Protein AF-A0A962WK92-F1 (afdb_monomer)

Solvent-accessible s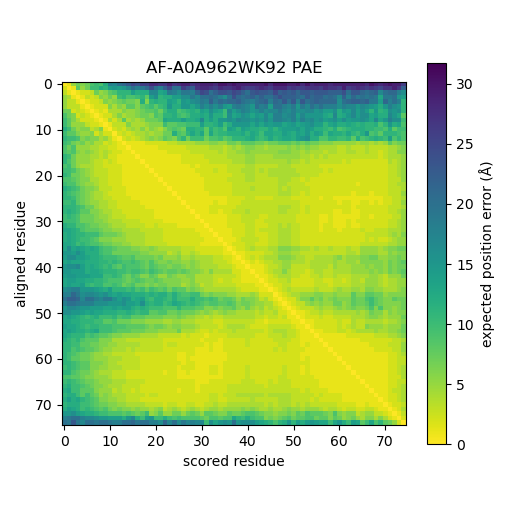urface area (backbone atoms only — not comparable to full-atom values): 4813 Å² total; per-residue (Å²): 132,62,74,70,56,59,52,50,55,52,47,54,51,53,53,51,51,51,50,54,49,55,50,48,56,48,44,70,76,60,51,53,76,88,69,77,52,88,81,54,83,91,64,64,72,59,89,65,98,79,58,69,69,88,46,72,63,60,51,54,41,49,53,51,33,52,75,70,62,73,61,78,92,81,120

Structure (mmCIF, N/CA/C/O backbone):
data_AF-A0A962WK92-F1
#
_entry.id   AF-A0A962WK92-F1
#
loop_
_atom_site.group_PDB
_atom_site.id
_atom_site.type_symbol
_atom_site.label_atom_id
_atom_site.label_alt_id
_atom_site.label_comp_id
_atom_site.label_asym_id
_atom_site.label_entity_id
_atom_site.label_seq_id
_atom_site.pdbx_PDB_ins_code
_atom_site.Cartn_x
_atom_site.Cartn_y
_atom_site.Cartn_z
_atom_site.occupancy
_atom_site.B_iso_or_equiv
_atom_site.auth_seq_id
_atom_site.auth_comp_id
_atom_site.auth_asym_id
_atom_site.auth_atom_id
_atom_site.pdbx_PDB_model_num
ATOM 1 N N . MET A 1 1 ? -9.614 1.952 39.671 1.00 54.72 1 MET A N 1
ATOM 2 C CA . MET A 1 1 ? -9.649 1.925 38.194 1.00 54.72 1 MET A CA 1
ATOM 3 C C . MET A 1 1 ? -11.096 1.683 37.810 1.00 54.72 1 MET A C 1
ATOM 5 O O . MET A 1 1 ? -11.653 0.706 38.288 1.00 54.72 1 MET A O 1
ATOM 9 N N . SER A 1 2 ? -11.740 2.646 37.146 1.00 76.19 2 SER A N 1
ATOM 10 C CA . SER A 1 2 ? -13.198 2.646 36.939 1.00 76.19 2 SER A CA 1
ATOM 11 C C . SER A 1 2 ? -13.601 1.585 35.915 1.00 76.19 2 SER A C 1
ATOM 13 O O . SER A 1 2 ? -12.964 1.474 34.872 1.00 76.19 2 SER A O 1
ATOM 15 N N . GLU A 1 3 ? -14.672 0.848 36.197 1.00 78.44 3 GLU A N 1
ATOM 16 C CA . GLU A 1 3 ? -15.305 -0.141 35.310 1.00 78.44 3 GLU A CA 1
ATOM 17 C C . GLU A 1 3 ? -15.630 0.445 33.922 1.00 78.44 3 GLU A C 1
ATOM 19 O O . GLU A 1 3 ? -15.546 -0.245 32.911 1.00 78.44 3 GLU A O 1
ATOM 24 N N . GLN A 1 4 ? -15.876 1.759 33.858 1.00 73.50 4 GLN A N 1
ATOM 25 C CA . GLN A 1 4 ? -16.100 2.493 32.610 1.00 73.50 4 GLN A CA 1
ATOM 26 C C . GLN A 1 4 ? -14.860 2.541 31.701 1.00 73.50 4 GLN A C 1
ATOM 28 O O . GLN A 1 4 ? -15.009 2.487 30.486 1.00 73.50 4 GLN A O 1
ATOM 33 N N . GLN A 1 5 ? -13.644 2.588 32.260 1.00 77.94 5 GLN A N 1
ATOM 34 C CA . GLN A 1 5 ? -12.407 2.584 31.465 1.00 77.94 5 GLN A CA 1
ATOM 35 C C . GLN A 1 5 ? -12.179 1.218 30.805 1.00 77.94 5 GLN A C 1
ATOM 37 O O . GLN A 1 5 ? -11.859 1.148 29.626 1.00 77.94 5 GLN A O 1
ATOM 42 N N . ALA A 1 6 ? -12.425 0.128 31.539 1.00 77.81 6 ALA A N 1
ATOM 43 C CA . ALA A 1 6 ? -12.237 -1.228 31.023 1.00 77.81 6 ALA A CA 1
ATOM 44 C C . ALA A 1 6 ? -13.181 -1.557 29.850 1.00 77.81 6 ALA A C 1
ATOM 46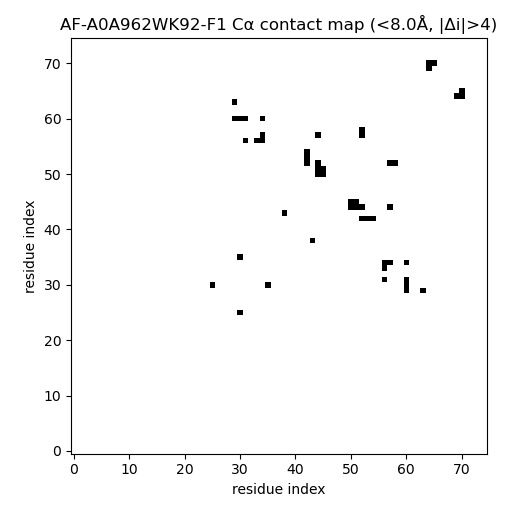 O O . ALA A 1 6 ? -12.814 -2.310 28.950 1.00 77.81 6 ALA A O 1
ATOM 47 N N . VAL A 1 7 ? -14.389 -0.982 29.839 1.00 77.44 7 VAL A N 1
ATOM 48 C CA . VAL A 1 7 ? -15.354 -1.149 28.740 1.00 77.44 7 VAL A CA 1
ATOM 49 C C . VAL A 1 7 ? -14.924 -0.384 27.484 1.00 77.44 7 VAL A C 1
ATOM 51 O O . VAL A 1 7 ? -15.066 -0.914 26.383 1.00 77.44 7 VAL A O 1
ATOM 54 N N . VAL A 1 8 ? -14.369 0.825 27.633 1.00 79.19 8 VAL A N 1
ATOM 55 C CA . VAL A 1 8 ? -13.844 1.615 26.504 1.00 79.19 8 VAL A CA 1
ATOM 56 C C . VAL A 1 8 ? -12.662 0.901 25.852 1.00 79.19 8 VAL A C 1
ATOM 58 O O . VAL A 1 8 ? -12.678 0.692 24.642 1.00 79.19 8 VAL A O 1
ATOM 61 N N . ASP A 1 9 ? -11.706 0.421 26.648 1.00 78.25 9 ASP A N 1
ATOM 62 C CA . ASP A 1 9 ? -10.529 -0.294 26.138 1.00 78.25 9 ASP A CA 1
ATOM 63 C C . ASP A 1 9 ? -10.927 -1.591 25.398 1.00 78.25 9 ASP A C 1
ATOM 65 O O . ASP A 1 9 ? -10.347 -1.962 24.372 1.00 78.25 9 ASP A O 1
ATOM 69 N N . ALA A 1 10 ? -11.955 -2.292 25.895 1.00 78.19 10 ALA A N 1
ATOM 70 C CA . ALA A 1 10 ? -12.493 -3.487 25.248 1.00 78.19 10 ALA A CA 1
ATOM 71 C C . ALA A 1 10 ? -13.205 -3.170 23.920 1.00 7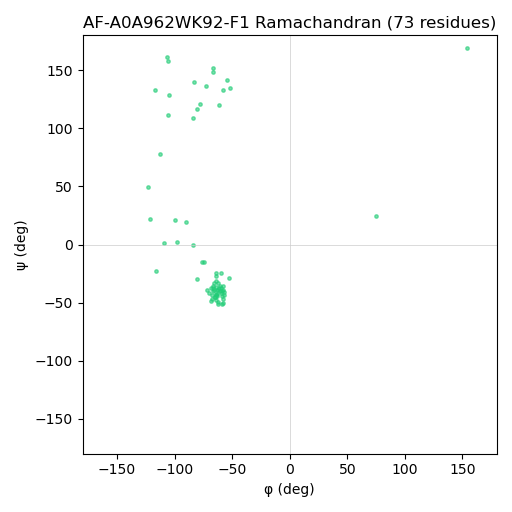8.19 10 ALA A C 1
ATOM 73 O O . ALA A 1 10 ? -13.088 -3.940 22.962 1.00 78.19 10 ALA A O 1
ATOM 74 N N . HIS A 1 11 ? -13.918 -2.042 23.848 1.00 81.56 11 HIS A N 1
ATOM 75 C CA . HIS A 1 11 ? -14.564 -1.570 22.626 1.00 81.56 11 HIS A CA 1
ATOM 76 C C . HIS A 1 11 ? -13.536 -1.150 21.568 1.00 81.56 11 HIS A C 1
ATOM 78 O O . HIS A 1 11 ? -13.612 -1.640 20.442 1.00 81.56 11 HIS A O 1
ATOM 84 N N . GLU A 1 12 ? -12.522 -0.364 21.946 1.00 85.81 12 GLU A N 1
ATOM 85 C CA . GLU A 1 12 ? -11.424 0.015 21.046 1.00 85.81 12 GLU A CA 1
ATOM 86 C C . GLU A 1 12 ? -10.707 -1.220 20.491 1.00 85.81 12 GLU A C 1
ATOM 88 O O . GLU A 1 12 ? -10.451 -1.317 19.290 1.00 85.81 12 GLU A O 1
ATOM 93 N N . SER A 1 13 ? -10.433 -2.221 21.335 1.00 89.94 13 SER A N 1
ATOM 94 C CA . SER A 1 13 ? -9.833 -3.478 20.880 1.00 89.94 13 SER A CA 1
ATOM 95 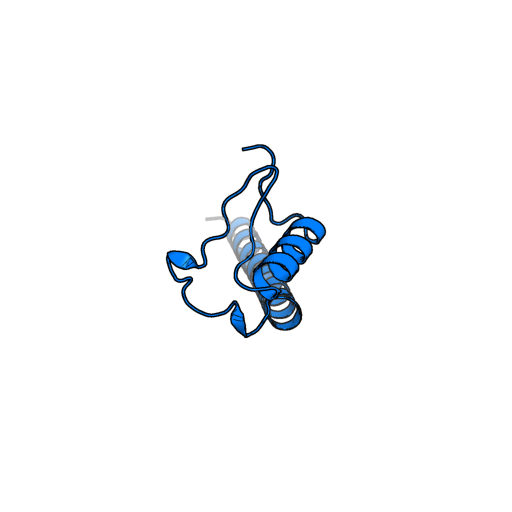C C . SER A 1 13 ? -10.696 -4.172 19.817 1.00 89.94 13 SER A C 1
ATOM 97 O O . SER A 1 13 ? -10.175 -4.595 18.783 1.00 89.94 13 SER A O 1
ATOM 99 N N . ALA A 1 14 ? -12.017 -4.246 20.015 1.00 94.81 14 ALA A N 1
ATOM 100 C CA . ALA A 1 14 ? -12.937 -4.871 19.063 1.00 94.81 14 ALA A CA 1
ATOM 101 C C . ALA A 1 14 ? -13.044 -4.103 17.730 1.00 94.81 14 ALA A C 1
ATOM 103 O O . ALA A 1 14 ? -13.057 -4.720 16.656 1.00 94.81 14 ALA A O 1
ATOM 104 N N . GLU A 1 15 ? -13.072 -2.769 17.773 1.00 96.06 15 GLU A N 1
ATOM 105 C CA . GLU A 1 15 ? -13.063 -1.921 16.576 1.00 96.06 15 GLU A CA 1
ATOM 106 C C . GLU A 1 15 ? -11.757 -2.080 15.790 1.00 96.06 15 GLU A C 1
ATOM 108 O O . GLU A 1 15 ? -11.780 -2.282 14.573 1.00 96.06 15 GLU A O 1
ATOM 113 N N . LEU A 1 16 ? -10.614 -2.104 16.482 1.00 96.81 16 LEU A N 1
ATOM 114 C CA . LEU A 1 16 ? -9.312 -2.345 15.864 1.00 96.81 16 LEU A CA 1
ATOM 115 C C . LEU A 1 16 ? -9.220 -3.740 15.237 1.00 96.81 16 LEU A C 1
ATOM 117 O O . LEU A 1 16 ? -8.662 -3.875 14.146 1.00 96.81 16 LEU A O 1
ATOM 121 N N . GLN A 1 17 ? -9.773 -4.784 15.868 1.00 97.31 17 GLN A N 1
ATOM 122 C CA . GLN A 1 17 ? -9.819 -6.115 15.247 1.00 97.31 17 GLN A CA 1
ATOM 123 C C . GLN A 1 17 ? -10.664 -6.116 13.971 1.00 97.31 17 GLN A C 1
ATOM 125 O O . GLN A 1 17 ? -10.240 -6.675 12.956 1.00 97.31 17 GLN A O 1
ATOM 130 N N . SER A 1 18 ? -11.819 -5.450 13.995 1.00 97.12 18 SER A N 1
ATOM 131 C CA . SER A 1 18 ? -12.709 -5.334 12.834 1.00 97.12 18 SER A CA 1
ATOM 132 C C . SER A 1 18 ? -12.035 -4.576 11.689 1.00 97.12 18 SER A C 1
ATOM 134 O O . SER A 1 18 ? -12.039 -5.033 10.544 1.00 97.12 18 SER A O 1
ATOM 136 N N . PHE A 1 19 ? -11.359 -3.467 12.001 1.00 96.88 19 PHE A N 1
ATOM 137 C CA . PHE A 1 19 ? -10.552 -2.723 11.039 1.00 96.88 19 PHE A CA 1
ATOM 138 C C . PHE A 1 19 ? -9.460 -3.607 10.424 1.00 96.88 19 PHE A C 1
ATOM 140 O O . PHE A 1 19 ? -9.377 -3.719 9.201 1.00 96.88 19 PHE A O 1
ATOM 147 N N . ARG A 1 20 ? -8.669 -4.309 11.248 1.00 97.69 20 ARG A N 1
ATOM 148 C CA . ARG A 1 20 ? -7.602 -5.214 10.781 1.00 97.69 20 ARG A CA 1
ATOM 149 C C . ARG A 1 20 ? -8.130 -6.332 9.885 1.00 97.69 20 ARG A C 1
ATOM 151 O O . ARG A 1 20 ? -7.474 -6.657 8.898 1.00 97.69 20 ARG A O 1
ATOM 158 N N . ALA A 1 21 ? -9.284 -6.912 10.216 1.00 98.19 21 ALA A N 1
ATOM 159 C CA . ALA A 1 21 ? -9.938 -7.913 9.379 1.00 98.19 21 ALA A CA 1
ATOM 160 C C . ALA A 1 21 ? -10.323 -7.318 8.018 1.00 98.19 21 ALA A C 1
ATOM 162 O O . ALA A 1 21 ? -9.878 -7.823 6.992 1.00 98.19 21 ALA A O 1
ATOM 163 N N . SER A 1 22 ? -11.009 -6.171 8.008 1.00 98.12 22 SER A N 1
ATOM 164 C CA . SER A 1 22 ? -11.407 -5.505 6.761 1.00 98.12 22 SER A CA 1
ATOM 165 C C . SER A 1 22 ? -10.217 -5.113 5.872 1.00 98.12 22 SER A C 1
ATOM 167 O O . SER A 1 22 ? -10.283 -5.226 4.648 1.00 98.12 22 SER A O 1
ATOM 169 N N . VAL A 1 23 ? -9.105 -4.677 6.477 1.00 98.00 23 VAL A N 1
ATOM 170 C CA . VAL A 1 23 ? -7.873 -4.338 5.756 1.00 98.00 23 VAL A CA 1
ATOM 171 C C . VAL A 1 23 ? -7.254 -5.594 5.156 1.00 98.00 23 VAL A C 1
ATOM 173 O O . VAL A 1 23 ? -6.850 -5.556 3.997 1.00 98.00 23 VAL A O 1
ATOM 176 N N . ARG A 1 24 ? -7.207 -6.706 5.902 1.00 97.81 24 ARG A N 1
ATOM 177 C CA . ARG A 1 24 ? -6.694 -7.985 5.395 1.00 97.81 24 ARG A CA 1
ATOM 178 C C . ARG A 1 24 ? -7.490 -8.453 4.181 1.00 97.81 24 ARG A C 1
ATOM 180 O O . ARG A 1 24 ? -6.884 -8.684 3.141 1.00 97.81 24 ARG A O 1
ATOM 187 N N . ASP A 1 25 ? -8.813 -8.496 4.285 1.00 98.31 25 ASP A N 1
ATOM 188 C CA . ASP A 1 25 ? -9.685 -8.939 3.193 1.00 98.31 25 ASP A CA 1
ATOM 189 C C . ASP A 1 25 ? -9.513 -8.045 1.956 1.00 98.31 25 ASP A C 1
ATOM 191 O O . ASP A 1 25 ? -9.425 -8.516 0.818 1.00 98.31 25 ASP A O 1
ATOM 195 N N . TRP A 1 26 ? -9.384 -6.730 2.169 1.00 98.19 26 TRP A N 1
ATOM 196 C CA . TRP A 1 26 ? -9.137 -5.795 1.078 1.00 98.19 26 TRP A CA 1
ATOM 197 C C . TRP A 1 26 ? -7.774 -6.031 0.417 1.00 98.19 26 TRP A C 1
ATOM 199 O O . TRP A 1 26 ? -7.700 -6.064 -0.812 1.00 98.19 26 TRP A O 1
ATOM 209 N N . LEU A 1 27 ? -6.707 -6.225 1.197 1.00 97.75 27 LEU A N 1
ATOM 210 C CA . LEU A 1 27 ? -5.375 -6.543 0.675 1.00 97.75 27 LEU A CA 1
ATOM 211 C C . LEU A 1 27 ? -5.371 -7.882 -0.071 1.00 97.75 27 LEU A C 1
ATOM 213 O O . LEU A 1 27 ? -4.756 -7.986 -1.129 1.00 97.75 27 LEU A O 1
ATOM 217 N N . GLU A 1 28 ? -6.088 -8.890 0.421 1.00 97.25 28 GLU A N 1
ATOM 218 C CA . GLU A 1 28 ? -6.208 -10.191 -0.238 1.00 97.25 28 GLU A CA 1
ATOM 219 C C . GLU A 1 28 ? -6.916 -10.102 -1.594 1.00 97.25 28 GLU A C 1
ATOM 221 O O . GLU A 1 28 ? -6.503 -10.777 -2.538 1.00 97.25 28 GLU A O 1
ATOM 226 N N . ALA A 1 29 ? -7.917 -9.234 -1.727 1.00 97.44 29 ALA A N 1
ATOM 227 C CA . ALA A 1 29 ? -8.613 -9.014 -2.991 1.00 97.44 29 ALA A CA 1
ATOM 228 C C . ALA A 1 29 ? -7.858 -8.076 -3.957 1.00 97.44 29 ALA A C 1
ATOM 230 O O . ALA A 1 29 ? -8.000 -8.201 -5.174 1.00 97.44 29 ALA A O 1
ATOM 231 N N . ASN A 1 30 ? -7.066 -7.126 -3.441 1.00 97.81 30 ASN A N 1
ATOM 232 C CA . ASN A 1 30 ? -6.543 -6.006 -4.237 1.00 97.81 30 ASN A CA 1
ATOM 233 C C . ASN A 1 30 ? -5.019 -5.972 -4.391 1.00 97.81 30 ASN A C 1
ATOM 235 O O . ASN A 1 30 ? -4.542 -5.368 -5.351 1.00 97.81 30 ASN A O 1
ATOM 239 N N . CYS A 1 31 ? -4.234 -6.593 -3.513 1.00 97.25 31 CYS A N 1
ATOM 240 C CA . CYS A 1 31 ? -2.782 -6.664 -3.687 1.00 97.25 31 CYS A CA 1
ATOM 241 C C . CYS A 1 31 ? -2.436 -7.788 -4.680 1.00 97.25 31 CYS A C 1
ATOM 243 O O . CYS A 1 31 ? -2.738 -8.952 -4.377 1.00 97.25 31 CYS A O 1
ATOM 245 N N . PRO A 1 32 ? -1.832 -7.490 -5.851 1.00 96.19 32 PRO A N 1
ATOM 246 C CA . PRO A 1 32 ? -1.419 -8.517 -6.808 1.00 96.19 32 PRO A CA 1
ATOM 247 C C . PRO A 1 32 ? -0.513 -9.562 -6.152 1.00 96.19 32 PRO A C 1
ATOM 249 O O . PRO A 1 32 ? 0.331 -9.218 -5.330 1.00 96.19 32 PRO A O 1
ATOM 252 N N . VAL A 1 33 ? -0.662 -10.839 -6.518 1.00 94.75 33 VAL A N 1
ATOM 253 C CA . VAL A 1 33 ? 0.123 -11.937 -5.917 1.00 94.75 33 VAL A CA 1
ATOM 254 C C . VAL A 1 33 ? 1.628 -11.717 -6.102 1.00 94.75 33 VAL A C 1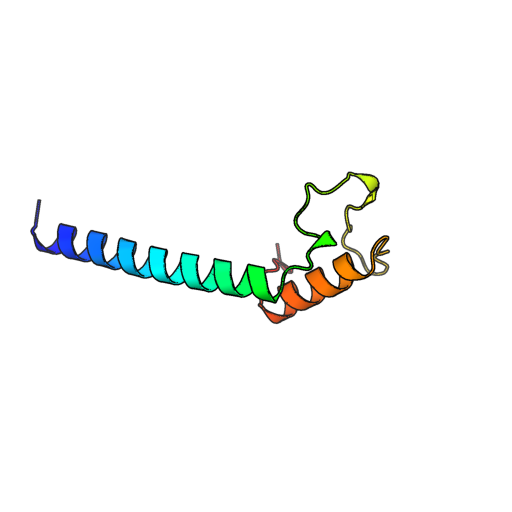
ATOM 256 O O . VAL A 1 33 ? 2.391 -11.932 -5.164 1.00 94.75 33 VAL A O 1
ATOM 259 N N . SER A 1 34 ? 2.034 -11.212 -7.270 1.00 93.00 34 SER A N 1
ATOM 260 C CA . SER A 1 34 ? 3.418 -10.847 -7.604 1.00 93.00 34 SER A CA 1
ATOM 261 C C . SER A 1 34 ? 4.014 -9.780 -6.677 1.00 93.00 34 SER A C 1
ATOM 263 O O . SER A 1 34 ? 5.225 -9.718 -6.530 1.00 93.00 34 SER A O 1
ATOM 265 N N . MET A 1 35 ? 3.178 -8.955 -6.036 1.00 93.50 35 MET A N 1
ATOM 266 C CA . MET A 1 35 ? 3.593 -7.844 -5.172 1.00 93.50 35 MET A CA 1
ATOM 267 C C . MET A 1 35 ? 3.581 -8.214 -3.677 1.00 93.50 35 MET A C 1
ATOM 269 O O . MET A 1 35 ? 3.862 -7.367 -2.833 1.00 93.50 35 MET A O 1
ATOM 273 N N . ARG A 1 36 ? 3.254 -9.466 -3.316 1.00 94.00 36 ARG A N 1
ATOM 274 C CA . ARG A 1 36 ? 3.251 -9.957 -1.917 1.00 94.00 36 ARG A CA 1
ATOM 275 C C . ARG A 1 36 ? 4.590 -10.556 -1.484 1.00 94.00 36 ARG A C 1
ATOM 277 O O . ARG A 1 36 ? 4.650 -11.327 -0.529 1.00 94.00 36 ARG A O 1
ATOM 284 N N . THR A 1 37 ? 5.653 -10.229 -2.200 1.00 91.06 37 THR A N 1
ATOM 285 C CA . THR A 1 37 ? 7.017 -10.661 -1.912 1.00 91.06 37 THR A CA 1
ATOM 286 C C . THR A 1 37 ? 7.824 -9.494 -1.348 1.00 91.06 37 THR A C 1
ATOM 288 O O . THR A 1 37 ? 7.440 -8.336 -1.525 1.00 91.06 37 THR A O 1
ATOM 291 N N . PRO A 1 38 ? 8.960 -9.759 -0.680 1.00 91.31 38 PRO A N 1
ATOM 292 C CA . PRO A 1 38 ? 9.946 -8.714 -0.432 1.00 91.31 38 PRO A CA 1
ATOM 293 C C . PRO A 1 38 ? 10.296 -8.008 -1.749 1.00 91.31 38 PRO A C 1
ATOM 295 O O . PRO A 1 38 ? 10.481 -8.679 -2.764 1.00 91.31 38 PRO A O 1
ATOM 298 N N . MET A 1 39 ? 10.342 -6.675 -1.735 1.00 87.31 39 MET A N 1
ATOM 299 C CA . MET A 1 39 ? 10.615 -5.863 -2.923 1.00 87.31 39 MET A CA 1
ATOM 300 C C . MET A 1 39 ? 12.120 -5.868 -3.235 1.00 87.31 39 MET A C 1
ATOM 302 O O . MET A 1 39 ? 12.893 -5.440 -2.377 1.00 87.31 39 MET A O 1
ATOM 306 N N . PRO A 1 40 ? 12.549 -6.327 -4.426 1.00 88.81 40 PRO A N 1
ATOM 307 C CA . PRO A 1 40 ? 13.931 -6.182 -4.880 1.00 88.81 40 PRO A CA 1
ATOM 308 C C . PRO A 1 40 ? 14.306 -4.715 -5.120 1.00 88.81 40 PRO A C 1
ATOM 310 O O . PRO A 1 40 ? 13.472 -3.925 -5.566 1.00 88.81 40 PRO A O 1
ATOM 313 N N . ASP A 1 41 ? 15.575 -4.363 -4.905 1.00 87.88 41 ASP A N 1
ATOM 314 C CA . ASP A 1 41 ? 16.073 -2.989 -5.078 1.00 87.88 41 ASP A CA 1
ATOM 315 C C . ASP A 1 41 ? 15.847 -2.4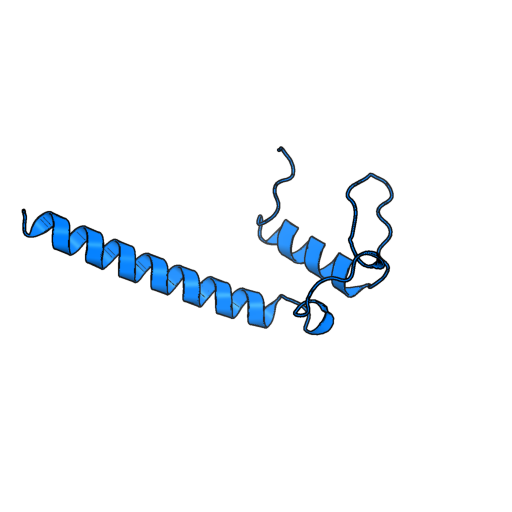37 -6.498 1.00 87.88 41 ASP A C 1
ATOM 317 O O . ASP A 1 41 ? 15.555 -1.255 -6.679 1.00 87.88 41 ASP A O 1
ATOM 321 N N . ASP A 1 42 ? 15.950 -3.291 -7.519 1.00 88.94 42 ASP A N 1
ATOM 322 C CA . ASP A 1 42 ? 15.789 -2.916 -8.928 1.00 88.94 42 ASP A CA 1
ATOM 323 C C . ASP A 1 42 ? 14.321 -2.882 -9.398 1.00 88.94 42 ASP A C 1
ATOM 325 O O . ASP A 1 42 ? 14.037 -2.551 -10.552 1.00 88.94 42 ASP A O 1
ATOM 329 N N . GLU A 1 43 ? 13.384 -3.204 -8.506 1.00 87.69 43 GLU A N 1
ATOM 330 C CA . GLU A 1 43 ? 11.935 -3.134 -8.721 1.00 87.69 43 GLU A CA 1
ATOM 331 C C . GLU A 1 43 ? 11.273 -2.003 -7.927 1.00 87.69 43 GLU A C 1
ATOM 333 O O . GLU A 1 43 ? 10.061 -1.796 -8.036 1.00 87.69 43 GLU A O 1
ATOM 338 N N . ILE A 1 44 ? 12.060 -1.223 -7.178 1.00 88.12 44 ILE A N 1
ATOM 339 C CA . ILE A 1 44 ? 11.573 -0.039 -6.471 1.00 88.12 44 ILE A CA 1
ATOM 340 C C . ILE A 1 44 ? 11.036 0.978 -7.485 1.00 88.12 44 ILE A C 1
ATOM 342 O O . ILE A 1 44 ? 11.759 1.499 -8.339 1.00 88.12 44 ILE A O 1
ATOM 346 N N . VAL A 1 45 ? 9.751 1.309 -7.352 1.00 87.81 45 VAL A N 1
ATOM 347 C CA . VAL A 1 45 ? 9.116 2.378 -8.126 1.00 87.81 45 VAL A CA 1
ATOM 348 C C . VAL A 1 45 ? 9.384 3.714 -7.444 1.00 87.81 45 VAL A C 1
ATOM 350 O O . VAL A 1 45 ? 8.811 4.026 -6.400 1.00 87.81 45 VAL A O 1
ATOM 353 N N . TRP A 1 46 ? 10.231 4.530 -8.064 1.00 85.12 46 TRP A N 1
ATOM 354 C CA . TRP A 1 46 ? 10.502 5.892 -7.612 1.00 85.12 46 TRP A CA 1
ATOM 355 C C . TRP A 1 46 ? 9.445 6.878 -8.121 1.00 85.12 46 TRP A C 1
ATOM 357 O O . TRP A 1 46 ? 9.009 6.818 -9.273 1.00 85.12 46 TRP A O 1
ATOM 367 N N . GLY A 1 47 ? 9.047 7.813 -7.256 1.00 80.81 47 GLY A N 1
ATOM 368 C CA . GLY A 1 47 ? 8.146 8.905 -7.620 1.00 80.81 47 GLY A CA 1
ATOM 369 C C . GLY A 1 47 ? 8.784 9.889 -8.608 1.00 80.81 47 GLY A C 1
ATOM 370 O O . GLY A 1 47 ? 9.997 10.080 -8.632 1.00 80.81 47 GLY A O 1
ATOM 371 N N . GLY A 1 48 ? 7.961 10.542 -9.430 1.00 82.81 48 GLY A N 1
ATOM 372 C CA . GLY A 1 48 ? 8.405 11.535 -10.410 1.00 82.81 48 GLY A CA 1
ATOM 373 C C . GLY A 1 48 ? 7.442 11.646 -11.590 1.00 82.81 48 GLY A C 1
ATOM 374 O O . GLY A 1 48 ? 6.550 10.818 -11.750 1.00 82.81 48 GLY A O 1
ATOM 375 N N . ARG A 1 49 ? 7.618 12.665 -12.446 1.00 81.88 49 ARG A N 1
ATOM 376 C CA . ARG A 1 49 ? 6.737 12.864 -13.619 1.00 81.88 49 ARG A CA 1
ATOM 377 C C . ARG A 1 49 ? 6.815 11.723 -14.640 1.00 81.88 49 ARG A C 1
ATOM 379 O O . ARG A 1 49 ? 5.842 11.489 -15.341 1.00 81.88 49 ARG A O 1
ATOM 386 N N . ASN A 1 50 ? 7.951 11.026 -14.700 1.00 85.12 50 ASN A N 1
ATOM 387 C CA . ASN A 1 50 ? 8.244 9.975 -15.677 1.00 85.12 50 ASN A CA 1
ATOM 388 C C . ASN A 1 50 ? 8.606 8.656 -14.977 1.00 85.12 50 ASN A C 1
ATOM 390 O O . ASN A 1 50 ? 9.650 8.072 -15.261 1.00 85.12 50 ASN A O 1
ATOM 394 N N . ALA A 1 51 ? 7.790 8.227 -14.012 1.00 86.50 51 ALA A N 1
ATOM 395 C CA . ALA A 1 51 ? 8.009 6.955 -13.329 1.00 86.50 51 ALA A CA 1
ATOM 396 C C . ALA A 1 51 ? 8.031 5.793 -14.339 1.00 86.50 51 ALA A C 1
ATOM 398 O O . ALA A 1 51 ? 7.161 5.691 -15.209 1.00 86.50 51 ALA A O 1
ATOM 399 N N . VAL A 1 52 ? 9.029 4.917 -14.212 1.00 87.88 52 VAL A N 1
ATOM 400 C CA . VAL A 1 52 ? 9.163 3.702 -15.021 1.00 87.88 52 VAL A CA 1
ATOM 401 C C . VAL A 1 52 ? 8.776 2.511 -14.158 1.00 87.88 52 VAL A C 1
ATOM 403 O O . VAL A 1 52 ? 9.287 2.344 -13.054 1.00 87.88 52 VAL A O 1
ATOM 406 N N . PHE A 1 53 ? 7.875 1.678 -14.670 1.00 90.62 53 PHE A N 1
ATOM 407 C CA . PHE A 1 53 ? 7.411 0.476 -13.987 1.0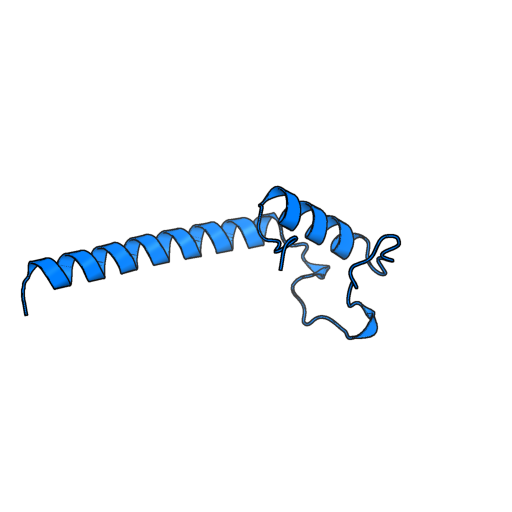0 90.62 53 P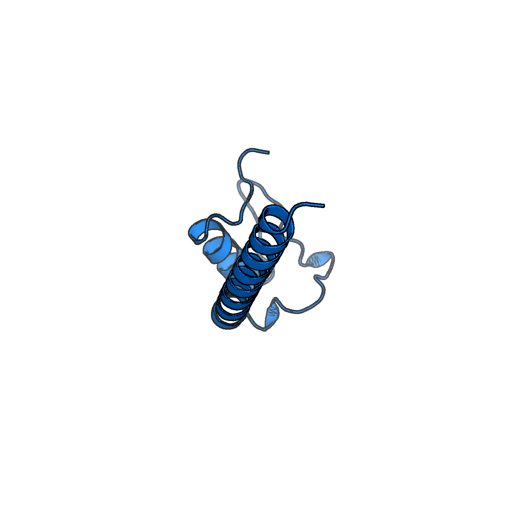HE A CA 1
ATOM 408 C C . PHE A 1 53 ? 8.042 -0.742 -14.648 1.00 90.62 53 PHE A C 1
ATOM 410 O O . PHE A 1 53 ? 7.711 -1.067 -15.788 1.00 90.62 53 PHE A O 1
ATOM 417 N N . LYS A 1 54 ? 8.949 -1.415 -13.934 1.00 88.88 54 LYS A N 1
ATOM 418 C CA . LYS A 1 54 ? 9.565 -2.663 -14.403 1.00 88.88 54 LYS A CA 1
ATOM 419 C C . LYS A 1 54 ? 8.539 -3.798 -14.486 1.00 88.88 54 LYS A C 1
ATOM 421 O O . LYS A 1 54 ? 8.588 -4.597 -15.416 1.00 88.88 54 LYS A O 1
ATOM 426 N N . HIS A 1 55 ? 7.582 -3.820 -13.557 1.00 90.44 55 HIS A N 1
ATOM 427 C CA . HIS A 1 55 ? 6.475 -4.768 -13.544 1.00 90.44 55 HIS A CA 1
ATOM 428 C C . HIS A 1 55 ? 5.126 -4.035 -13.692 1.00 90.44 55 HIS A C 1
ATOM 430 O O . HIS A 1 55 ? 4.885 -3.052 -12.982 1.00 90.44 55 HIS A O 1
ATOM 436 N N . PRO A 1 56 ? 4.210 -4.489 -14.572 1.00 93.12 56 PRO A N 1
ATOM 437 C CA . PRO A 1 56 ? 2.900 -3.852 -14.745 1.00 93.12 56 PRO A CA 1
ATOM 438 C C . PRO A 1 56 ? 2.066 -3.860 -13.456 1.00 93.12 56 PRO A C 1
ATOM 440 O O . PRO A 1 56 ? 1.399 -2.872 -13.145 1.00 93.12 56 PRO A O 1
ATOM 443 N N . ASP A 1 57 ? 2.163 -4.928 -12.658 1.00 95.06 57 ASP A N 1
ATOM 444 C CA . ASP A 1 57 ? 1.441 -5.020 -11.383 1.00 95.06 57 ASP A CA 1
ATOM 445 C C . ASP A 1 57 ? 1.880 -3.971 -10.353 1.00 95.06 57 ASP A C 1
ATOM 447 O O . ASP A 1 57 ? 1.069 -3.600 -9.508 1.00 95.06 57 ASP A O 1
ATOM 451 N N . SER A 1 58 ? 3.103 -3.430 -10.434 1.00 93.62 58 SER A N 1
ATOM 452 C CA . SER A 1 58 ? 3.534 -2.336 -9.552 1.00 93.62 58 SER A CA 1
ATOM 453 C C . SER A 1 58 ? 2.747 -1.055 -9.837 1.00 93.62 58 SER A C 1
ATOM 455 O O . SER A 1 58 ? 2.365 -0.337 -8.913 1.00 93.62 58 SER A O 1
ATOM 457 N N . LYS A 1 59 ? 2.439 -0.791 -11.115 1.00 93.38 59 LYS A N 1
ATOM 458 C CA . LYS A 1 59 ? 1.586 0.333 -11.519 1.00 93.38 59 LYS A CA 1
ATOM 459 C C . LYS A 1 59 ? 0.146 0.120 -11.065 1.00 93.38 59 LYS A C 1
ATOM 461 O O . LYS A 1 59 ? -0.431 1.004 -10.439 1.00 93.38 59 LYS A O 1
ATOM 466 N N . LEU A 1 60 ? -0.403 -1.064 -11.333 1.00 96.00 60 LEU A N 1
ATOM 467 C CA . LEU A 1 60 ? -1.755 -1.428 -10.905 1.00 96.00 60 LEU A CA 1
ATOM 468 C C . LEU A 1 60 ? -1.908 -1.316 -9.384 1.00 96.00 60 LEU A C 1
ATOM 470 O O . LEU A 1 60 ? -2.925 -0.837 -8.883 1.00 96.00 60 LEU A O 1
ATOM 474 N N . TRP A 1 61 ? -0.892 -1.754 -8.640 1.00 95.38 61 TRP A N 1
ATOM 475 C CA . TRP A 1 61 ? -0.899 -1.669 -7.190 1.00 95.38 61 TRP A CA 1
ATOM 476 C C . TRP A 1 61 ? -0.896 -0.221 -6.701 1.00 95.38 61 TRP A C 1
ATOM 478 O O . TRP A 1 61 ? -1.717 0.138 -5.857 1.00 95.38 61 TRP A O 1
ATOM 488 N N . LEU A 1 62 ? -0.056 0.634 -7.291 1.00 93.81 62 LEU A N 1
ATOM 489 C CA . LEU A 1 62 ? -0.056 2.066 -7.001 1.00 93.81 62 LEU A CA 1
ATOM 490 C C . LEU A 1 62 ? -1.427 2.704 -7.275 1.00 93.81 62 LEU A C 1
ATOM 492 O O . LEU A 1 62 ? -1.944 3.421 -6.423 1.00 93.81 62 LEU A O 1
ATOM 496 N N . GLU A 1 63 ? -2.047 2.415 -8.419 1.00 94.50 63 GLU A N 1
ATOM 497 C CA . GLU A 1 63 ? -3.372 2.942 -8.780 1.00 94.50 63 GLU A CA 1
ATOM 498 C C . GLU A 1 63 ? -4.456 2.529 -7.771 1.00 94.50 63 GLU A C 1
ATOM 500 O O . GLU A 1 63 ? -5.264 3.361 -7.353 1.00 94.50 63 GLU A O 1
ATOM 505 N N . ARG A 1 64 ? -4.442 1.271 -7.311 1.00 97.50 64 ARG A N 1
ATOM 506 C CA . ARG A 1 64 ? -5.362 0.778 -6.270 1.00 97.50 64 ARG A CA 1
ATOM 507 C C . ARG A 1 64 ? -5.147 1.482 -4.934 1.00 97.50 64 ARG A C 1
ATOM 509 O O . ARG A 1 64 ? -6.122 1.859 -4.286 1.00 97.50 64 ARG A O 1
ATOM 516 N N . MET A 1 65 ? -3.894 1.692 -4.537 1.00 95.75 65 MET A N 1
ATOM 517 C CA . MET A 1 65 ? -3.553 2.410 -3.304 1.00 95.75 65 MET A CA 1
ATOM 518 C C . MET A 1 65 ? -3.968 3.883 -3.367 1.00 95.75 65 MET A C 1
ATOM 520 O O . MET A 1 65 ? -4.504 4.404 -2.390 1.00 95.75 65 MET A O 1
ATOM 524 N N . VAL A 1 66 ? -3.797 4.537 -4.523 1.00 94.44 66 VAL A N 1
ATOM 525 C CA . VAL A 1 66 ? -4.278 5.907 -4.765 1.00 94.44 66 VAL A CA 1
ATOM 526 C C . VAL A 1 66 ? -5.801 5.966 -4.667 1.00 94.44 66 VAL A C 1
ATOM 528 O O . VAL A 1 66 ? -6.326 6.790 -3.923 1.00 94.44 66 VAL A O 1
ATOM 531 N N . ALA A 1 67 ? -6.518 5.070 -5.350 1.00 96.25 67 ALA A N 1
ATOM 532 C CA . ALA A 1 67 ? -7.981 5.031 -5.314 1.00 96.25 67 ALA A CA 1
ATOM 533 C C . ALA A 1 67 ? -8.533 4.747 -3.906 1.00 96.25 67 ALA A C 1
ATOM 535 O O . ALA A 1 67 ? -9.587 5.259 -3.534 1.00 96.25 67 ALA A O 1
ATOM 536 N N . LYS A 1 68 ? -7.811 3.952 -3.106 1.00 96.62 68 LYS A N 1
ATOM 537 C CA . LYS A 1 68 ? -8.143 3.670 -1.704 1.00 96.62 68 LYS A CA 1
ATOM 538 C C . LYS A 1 68 ? -7.809 4.833 -0.756 1.00 96.62 68 LYS A C 1
ATOM 540 O O . LYS A 1 68 ? -8.289 4.836 0.375 1.00 96.62 68 LYS A O 1
ATOM 545 N N . GLY A 1 69 ? -7.012 5.807 -1.200 1.00 95.62 69 GLY A N 1
ATOM 546 C CA . GLY A 1 69 ? -6.536 6.921 -0.375 1.00 95.62 69 GLY A CA 1
ATOM 547 C C . GLY A 1 69 ? -5.434 6.522 0.609 1.00 95.62 69 GLY A C 1
ATOM 548 O O . GLY A 1 69 ? -5.280 7.151 1.649 1.00 95.62 69 GLY A O 1
ATOM 549 N N . TRP A 1 70 ? -4.690 5.454 0.315 1.00 95.00 70 TRP A N 1
ATOM 550 C CA . TRP A 1 70 ? -3.626 4.916 1.174 1.00 95.00 70 TRP A CA 1
ATOM 551 C C . TRP A 1 70 ? -2.224 5.344 0.727 1.00 95.00 70 TRP A C 1
ATOM 553 O O . TRP A 1 70 ? -1.228 4.702 1.056 1.00 95.00 70 TRP A O 1
ATOM 563 N N . THR A 1 71 ? -2.138 6.430 -0.035 1.00 92.12 71 THR A N 1
ATOM 564 C CA . THR A 1 71 ? -0.882 7.094 -0.390 1.00 92.12 71 THR A CA 1
ATOM 565 C C . THR A 1 71 ? -0.736 8.396 0.397 1.00 92.12 71 THR A C 1
ATOM 567 O O . THR A 1 71 ? -1.723 8.968 0.857 1.00 92.12 71 THR A O 1
ATOM 570 N N . ALA A 1 72 ? 0.497 8.885 0.547 1.00 89.25 72 ALA A N 1
ATOM 571 C CA . ALA A 1 72 ? 0.796 10.163 1.196 1.00 89.25 72 ALA A CA 1
ATOM 572 C C . ALA A 1 72 ? 1.355 11.164 0.162 1.00 89.25 72 ALA 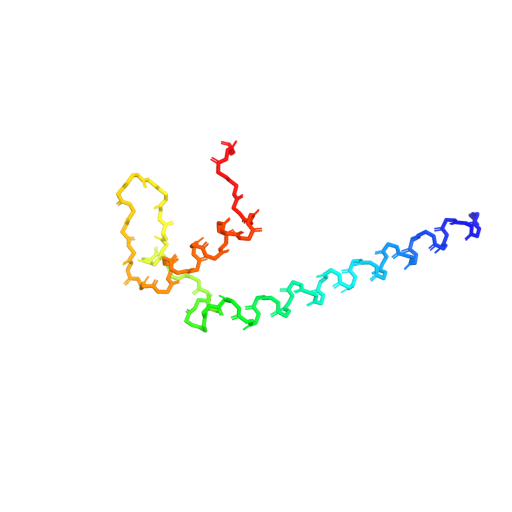A C 1
ATOM 574 O O . ALA A 1 72 ? 2.567 11.341 0.075 1.00 89.25 72 ALA A O 1
ATOM 575 N N . PRO A 1 73 ? 0.507 11.786 -0.683 1.00 80.81 73 PRO A N 1
ATOM 576 C CA . PRO A 1 73 ? 0.975 12.629 -1.787 1.00 80.81 73 PRO A CA 1
ATOM 577 C C . PRO A 1 73 ? 1.517 14.004 -1.357 1.00 80.81 73 PRO A C 1
ATOM 579 O O . PRO A 1 73 ? 2.147 14.673 -2.170 1.00 80.81 73 PRO A O 1
ATOM 582 N N . THR A 1 74 ? 1.256 14.442 -0.120 1.00 81.75 74 THR A N 1
ATOM 583 C CA . THR A 1 74 ? 1.536 15.809 0.372 1.00 81.75 74 THR A CA 1
ATOM 584 C C . THR A 1 74 ? 2.472 15.860 1.582 1.00 81.75 74 THR A C 1
ATOM 586 O O . THR A 1 74 ? 2.401 16.811 2.357 1.00 81.75 74 THR A O 1
ATOM 589 N N . TRP A 1 75 ? 3.280 14.822 1.791 1.00 68.31 75 TRP A N 1
ATOM 590 C CA . TRP A 1 75 ? 4.358 14.823 2.785 1.00 68.31 75 TRP A CA 1
ATOM 591 C C . TRP A 1 75 ? 5.374 15.959 2.603 1.00 68.31 75 TRP A C 1
ATOM 593 O O . TRP A 1 75 ? 5.660 16.330 1.439 1.00 68.31 75 TRP A O 1
#

Nearest PDB structures (foldseek):
  7pt7-assembly1_9  TM=3.130E-01  e=9.498E+00  Saccharomyces cerevisiae S288C

Radius of gyration: 18.11 Å; Cα contacts (8 Å, |Δi|>4): 26; chains: 1; bounding box: 32×28×54 Å

Secondary structure (DSSP, 8-state):
--HHHHHHHHHHHHHHHHHHHHHHHHHHHHS-GGGSSPPPGGG----STT---SSHHHHHHHHHHHHHT-S-TT-

Sequence (75 aa):
MSEQQAVVDAHESAELQSFRASVRDWLEANCPVSMRTPMPDDEIVWGGRNAVFKHPDSKLWLERMVAKGWTAPTW

pLDDT: mean 89.74, std 8.32, range [54.72, 98.31]

Foldseek 3Di:
DDPVVVVVVVVVVVVVVVVVVVVVVCCVVQQDPVRPDPADPVQDFDDDPDTDGPDPSVVSNVVVCVVVVVDDPPD

Mean predicted aligned error: 6.1 Å